Protein AF-A0A358FVP3-F1 (afdb_monomer)

Mean predicted aligned error: 3.77 Å

Solvent-accessible surface area (backbone atoms only — not co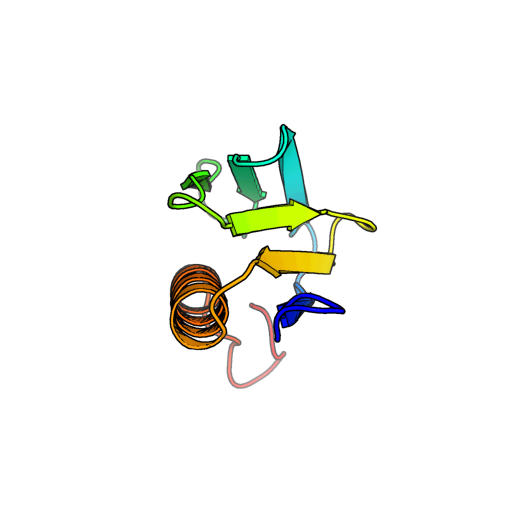mparable to full-atom values): 4773 Å² total; per-residue (Å²): 86,96,87,79,47,35,76,48,79,46,72,53,40,54,93,86,38,34,48,45,61,56,58,56,42,22,38,38,36,38,76,82,58,99,61,75,46,77,46,72,52,58,92,69,38,37,45,44,53,93,41,48,40,33,41,36,36,34,20,66,46,62,66,60,44,50,49,54,52,49,55,60,43,63,76,43,58,60,37,96,84,80,50,38,44

Secondary structure (DSSP, 8-state):
-TTT-EEEEEE--STT-EEEE-STTEEEEESSSSSPEEEEPPTTEEEEEEETTEEEEEES-HHHHHHHHHHHHHHSPPPTTT---

Radius of gyration: 12.66 Å; Cα contacts (8 Å, |Δi|>4): 170; chains: 1; bounding box: 27×20×38 Å

Nearest PDB structures (foldseek):
  7p7u-assembly1_K  TM=9.776E-01  e=4.526E-10  Enterococcus faecalis
  8qbt-assembly1_G  TM=9.864E-01  e=1.493E-09  Escherichia coli BW25113
  8cvm-assembly1_g  TM=9.875E-01  e=3.709E-09  Cutibacterium acnes
  7a0s-assembly1_E  TM=9.720E-01  e=3.127E-09  Deinococcus radiodurans R1 = ATCC 13939 = DSM 20539
  5mrc-assembly1_F  TM=9.555E-01  e=4.154E-07  Saccharomyces cerevisiae

Structure (mmCIF, N/CA/C/O backbone):
data_AF-A0A358FVP3-F1
#
_entry.id   AF-A0A358FVP3-F1
#
loop_
_atom_site.group_PDB
_atom_site.id
_atom_site.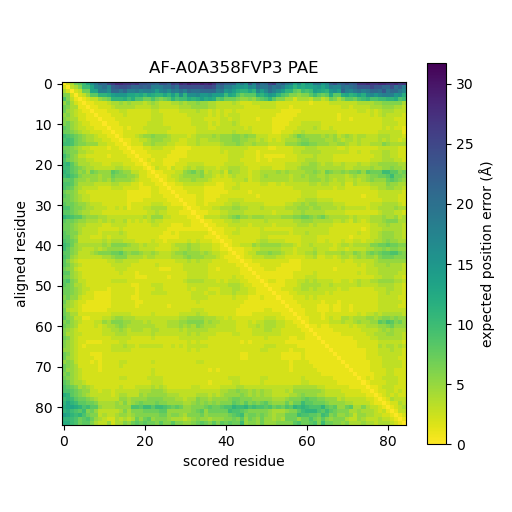type_symbol
_atom_site.label_atom_id
_atom_site.label_alt_id
_atom_site.label_comp_id
_atom_site.label_asym_id
_atom_site.label_entity_id
_atom_site.label_seq_id
_atom_site.pdbx_PDB_ins_code
_atom_site.Cartn_x
_atom_site.Cartn_y
_atom_site.Cartn_z
_atom_site.occupancy
_atom_site.B_iso_or_equiv
_atom_site.auth_seq_id
_atom_site.auth_comp_id
_atom_site.auth_asym_id
_atom_site.auth_atom_id
_atom_site.pdbx_PDB_model_num
ATOM 1 N N . GLY A 1 1 ? -14.261 -6.030 15.296 1.00 52.53 1 GLY A N 1
ATOM 2 C CA . GLY A 1 1 ? -13.405 -4.872 14.985 1.00 52.53 1 GLY A CA 1
ATOM 3 C C . GLY A 1 1 ? -12.680 -4.373 16.218 1.00 52.53 1 GLY A C 1
ATOM 4 O O . GLY A 1 1 ? -11.464 -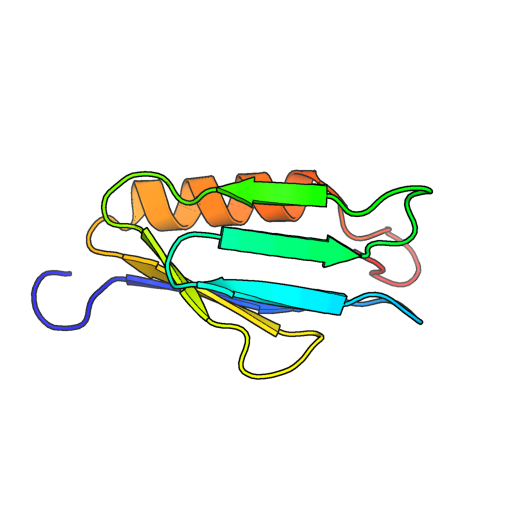4.380 16.224 1.00 52.53 1 GLY A O 1
ATOM 5 N N . VAL A 1 2 ? -13.413 -3.998 17.271 1.00 52.50 2 VAL A N 1
ATOM 6 C CA . VAL A 1 2 ? -12.882 -3.327 18.480 1.00 52.50 2 VAL A CA 1
ATOM 7 C C . VAL A 1 2 ? -11.844 -4.097 19.314 1.00 52.50 2 VAL A C 1
ATOM 9 O O . VAL A 1 2 ? -11.195 -3.481 20.147 1.00 52.50 2 VAL A O 1
ATOM 12 N N . THR A 1 3 ? -11.656 -5.401 19.102 1.00 63.59 3 THR A N 1
ATOM 13 C CA . THR A 1 3 ? -10.689 -6.218 19.861 1.00 63.59 3 THR A CA 1
ATOM 14 C C . THR A 1 3 ? -9.381 -6.525 19.129 1.00 63.59 3 THR A C 1
ATOM 16 O O . THR A 1 3 ? -8.366 -6.677 19.793 1.00 63.59 3 THR A O 1
ATOM 19 N N . GLU A 1 4 ? -9.370 -6.598 17.794 1.00 71.38 4 GLU A N 1
ATOM 20 C CA . GLU A 1 4 ? -8.176 -7.013 17.022 1.00 71.38 4 GLU A CA 1
ATOM 21 C C . GLU A 1 4 ? -7.758 -6.003 15.936 1.00 71.38 4 GLU A C 1
ATOM 23 O O . GLU A 1 4 ? -6.703 -6.152 15.325 1.00 71.38 4 GLU A O 1
ATOM 28 N N . GLY A 1 5 ? -8.550 -4.947 15.707 1.00 83.06 5 GLY A N 1
ATOM 29 C CA . GLY A 1 5 ? -8.346 -4.030 14.584 1.00 83.06 5 GLY A CA 1
ATOM 30 C C . GLY A 1 5 ? -8.628 -4.694 13.230 1.00 83.06 5 GLY A C 1
ATOM 31 O O . GLY A 1 5 ? -8.813 -5.905 13.112 1.00 83.06 5 GLY A O 1
ATOM 32 N N . PHE A 1 6 ? -8.722 -3.890 12.177 1.00 92.00 6 PHE A N 1
ATOM 33 C CA . PHE A 1 6 ? -8.784 -4.371 10.802 1.00 92.00 6 PHE A CA 1
ATOM 34 C C . PHE A 1 6 ? -7.428 -4.188 10.148 1.00 92.00 6 PHE A C 1
ATOM 36 O O . PHE A 1 6 ? -6.783 -3.159 10.335 1.00 92.00 6 PHE A O 1
ATOM 43 N N . ARG A 1 7 ? -7.019 -5.177 9.351 1.00 93.25 7 ARG A N 1
ATOM 44 C CA . ARG A 1 7 ? -5.783 -5.119 8.575 1.00 93.25 7 ARG A CA 1
ATOM 45 C C . ARG A 1 7 ? -6.000 -5.514 7.123 1.00 93.25 7 ARG A C 1
ATOM 47 O O . ARG A 1 7 ? -6.815 -6.392 6.818 1.00 93.25 7 ARG A O 1
ATOM 54 N N . LYS A 1 8 ? -5.248 -4.879 6.233 1.00 94.75 8 LYS A N 1
ATOM 55 C CA . LYS A 1 8 ? -5.125 -5.232 4.821 1.00 94.75 8 LYS A CA 1
ATOM 56 C C . LYS A 1 8 ? -3.659 -5.279 4.446 1.00 94.75 8 LYS A C 1
ATOM 58 O O . LYS A 1 8 ? -2.911 -4.361 4.747 1.00 94.75 8 LYS A O 1
ATOM 63 N N . GLU A 1 9 ? -3.282 -6.353 3.776 1.00 95.94 9 GLU A N 1
ATOM 64 C CA . GLU A 1 9 ? -1.922 -6.572 3.304 1.00 95.94 9 GLU A CA 1
ATOM 65 C C . GLU A 1 9 ? -1.903 -6.338 1.793 1.00 95.94 9 GLU A C 1
ATOM 67 O O . GLU A 1 9 ? -2.773 -6.829 1.065 1.00 95.94 9 GLU A O 1
ATOM 72 N N . LEU A 1 10 ? -0.943 -5.539 1.340 1.00 95.31 10 LEU A N 1
ATOM 73 C CA . LEU A 1 10 ? -0.658 -5.268 -0.059 1.00 95.31 10 LEU A CA 1
ATOM 74 C C . LEU A 1 10 ? 0.745 -5.773 -0.376 1.00 95.31 10 LEU A C 1
ATOM 76 O O . LEU A 1 10 ? 1.692 -5.525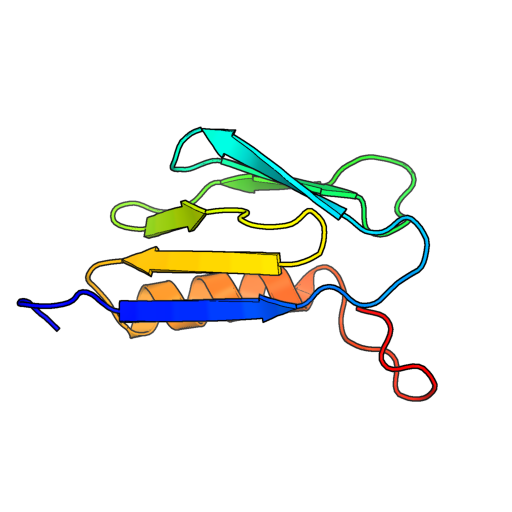 0.371 1.00 95.31 10 LEU A O 1
ATOM 80 N N . GLU A 1 11 ? 0.870 -6.451 -1.507 1.00 95.19 11 GLU A N 1
ATOM 81 C CA . GLU A 1 11 ? 2.144 -6.911 -2.044 1.00 95.19 11 GLU A CA 1
ATOM 82 C C . GLU A 1 11 ? 2.493 -6.085 -3.280 1.00 95.19 11 GLU A C 1
ATOM 84 O O . GLU A 1 11 ? 1.632 -5.820 -4.119 1.00 95.19 11 GLU A O 1
ATOM 89 N N . ILE A 1 12 ? 3.754 -5.676 -3.367 1.00 94.75 12 ILE A N 1
ATOM 90 C CA . ILE A 1 12 ? 4.301 -4.900 -4.473 1.00 94.75 12 ILE A CA 1
ATOM 91 C C . ILE A 1 12 ? 5.083 -5.848 -5.371 1.00 94.75 12 ILE A C 1
ATOM 93 O O . ILE A 1 12 ? 6.085 -6.436 -4.955 1.00 94.75 12 ILE A O 1
ATOM 97 N N . VAL A 1 13 ? 4.674 -5.938 -6.634 1.00 94.06 13 VAL A N 1
ATOM 98 C CA . VAL A 1 13 ? 5.335 -6.783 -7.627 1.00 94.06 13 VAL A CA 1
ATOM 99 C C . VAL A 1 13 ? 6.048 -5.902 -8.644 1.00 94.06 13 VAL A C 1
ATOM 101 O O . VAL A 1 13 ? 5.439 -5.217 -9.462 1.00 94.06 13 VAL A O 1
ATOM 104 N N . GLY A 1 14 ? 7.379 -5.935 -8.647 1.00 90.75 14 GLY A N 1
ATOM 105 C CA . GLY A 1 14 ? 8.165 -5.222 -9.648 1.00 90.75 14 GLY A CA 1
ATOM 106 C C . GLY A 1 14 ? 9.634 -5.090 -9.280 1.00 90.75 14 GLY A C 1
ATOM 107 O O . GLY A 1 14 ? 10.001 -4.921 -8.122 1.00 90.75 14 GLY A O 1
ATOM 108 N N . VAL A 1 15 ? 10.503 -5.157 -10.288 1.00 90.81 15 VAL A N 1
ATOM 109 C CA . VAL A 1 15 ? 11.947 -4.989 -10.082 1.00 90.81 15 VAL A CA 1
ATOM 110 C C . VAL A 1 15 ? 12.234 -3.531 -9.737 1.00 90.81 15 VAL A C 1
ATOM 112 O O . VAL A 1 15 ? 11.885 -2.635 -10.504 1.00 90.81 15 VAL A O 1
ATOM 115 N N . GLY A 1 16 ? 12.875 -3.309 -8.589 1.00 89.88 16 GLY A N 1
ATOM 116 C CA . GLY A 1 16 ? 13.187 -1.973 -8.077 1.00 89.88 16 GLY A CA 1
ATOM 117 C C . GLY A 1 16 ? 12.004 -1.263 -7.417 1.00 89.88 16 GLY A C 1
ATOM 118 O O . GLY A 1 16 ? 12.163 -0.117 -6.998 1.00 89.88 16 GLY A O 1
ATOM 119 N N . TYR A 1 17 ? 10.843 -1.921 -7.313 1.00 95.31 17 TYR A N 1
ATOM 120 C CA . TYR A 1 17 ? 9.703 -1.357 -6.608 1.00 95.31 17 TYR A CA 1
ATOM 121 C C . TYR A 1 17 ? 9.828 -1.604 -5.115 1.00 95.31 17 TYR A C 1
ATOM 123 O O . TYR A 1 17 ? 10.219 -2.692 -4.693 1.00 95.31 17 TYR A O 1
ATOM 131 N N . ARG A 1 18 ? 9.517 -0.583 -4.319 1.00 95.56 18 ARG A N 1
ATOM 132 C CA . ARG A 1 18 ? 9.551 -0.701 -2.864 1.00 95.56 18 ARG A CA 1
ATOM 133 C C . ARG A 1 18 ? 8.684 0.330 -2.159 1.00 95.56 18 ARG A C 1
ATOM 135 O O . ARG A 1 18 ? 8.494 1.439 -2.661 1.00 95.56 18 ARG A O 1
ATOM 142 N N . ALA A 1 19 ? 8.235 -0.041 -0.974 1.00 96.69 19 ALA A N 1
ATOM 143 C CA . ALA A 1 19 ? 7.642 0.813 0.030 1.00 96.69 19 ALA A CA 1
ATOM 144 C C . ALA A 1 19 ? 8.640 1.098 1.155 1.00 96.69 19 ALA A C 1
ATOM 146 O O . ALA A 1 19 ? 9.494 0.274 1.484 1.00 96.69 19 ALA A O 1
ATOM 147 N N . GLU A 1 20 ? 8.506 2.270 1.759 1.00 96.06 20 GLU A N 1
ATOM 148 C CA . GLU A 1 20 ? 9.249 2.705 2.935 1.00 96.06 20 GLU A CA 1
ATOM 149 C C . GLU A 1 20 ? 8.264 3.405 3.880 1.00 96.06 20 GLU A C 1
ATOM 151 O O . GLU A 1 20 ? 7.584 4.353 3.481 1.00 96.06 20 GLU A O 1
ATOM 156 N N . ALA A 1 21 ? 8.166 2.950 5.131 1.00 94.38 21 ALA A N 1
ATOM 157 C CA . ALA A 1 21 ? 7.361 3.634 6.139 1.00 94.38 21 ALA A CA 1
ATOM 158 C C . ALA A 1 21 ? 8.044 4.950 6.551 1.00 94.38 21 ALA A C 1
ATOM 160 O O . ALA A 1 21 ? 9.229 4.977 6.885 1.00 94.38 21 ALA A O 1
ATOM 161 N N . GLN A 1 22 ? 7.293 6.048 6.546 1.00 94.31 22 GLN A N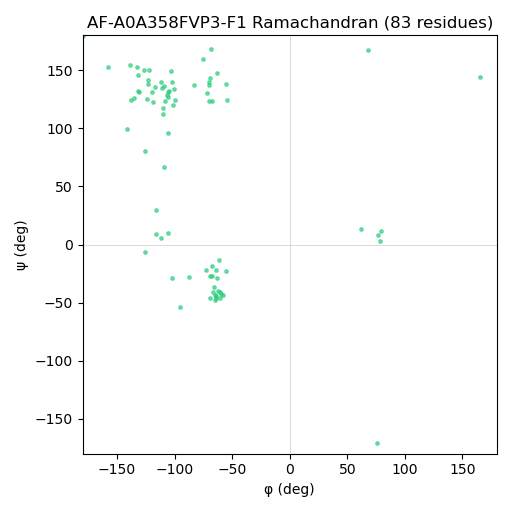 1
ATOM 162 C CA . GLN A 1 22 ? 7.717 7.372 7.004 1.00 94.31 22 GLN A CA 1
ATOM 163 C C . GLN A 1 22 ? 6.999 7.705 8.318 1.00 94.31 22 GLN A C 1
ATOM 165 O O . GLN A 1 22 ? 6.146 8.589 8.379 1.00 94.31 22 GLN A O 1
ATOM 170 N N . GLY A 1 23 ? 7.327 6.955 9.372 1.00 91.25 23 GLY A N 1
ATOM 171 C CA . GLY A 1 23 ? 6.563 6.963 10.622 1.00 91.25 23 GLY A CA 1
ATOM 172 C C . GLY A 1 23 ? 5.249 6.174 10.508 1.00 91.25 23 GLY A C 1
ATOM 173 O O . GLY A 1 23 ? 5.033 5.497 9.504 1.00 91.25 23 GLY A O 1
ATOM 174 N N . PRO A 1 24 ? 4.365 6.247 11.520 1.00 87.88 24 PRO A N 1
ATOM 175 C CA . PRO A 1 24 ? 3.158 5.417 11.573 1.00 87.88 24 PRO A CA 1
ATOM 176 C C . PRO A 1 24 ? 2.113 5.791 10.512 1.00 87.88 24 PRO A C 1
ATOM 178 O O . PRO A 1 24 ? 1.355 4.932 10.078 1.00 87.88 24 PRO A O 1
ATOM 181 N N . ASN A 1 25 ? 2.097 7.051 10.064 1.00 92.75 25 ASN A N 1
ATOM 182 C CA . ASN A 1 25 ? 1.052 7.596 9.187 1.00 92.75 25 ASN A CA 1
ATOM 183 C C . ASN A 1 25 ? 1.593 8.014 7.811 1.00 92.75 25 ASN A C 1
ATOM 185 O O . ASN A 1 25 ? 0.903 8.691 7.054 1.00 92.75 25 ASN A O 1
ATOM 189 N N . GLY A 1 26 ? 2.844 7.688 7.493 1.00 94.44 26 GLY A N 1
ATOM 190 C CA . GLY A 1 26 ? 3.484 8.076 6.241 1.00 94.44 26 GLY A CA 1
ATOM 191 C C . GLY A 1 26 ? 3.978 6.854 5.490 1.00 94.44 26 GLY A C 1
ATOM 192 O O . GLY A 1 26 ? 4.559 5.948 6.081 1.00 94.44 26 GLY A O 1
ATOM 193 N N . LEU A 1 27 ? 3.779 6.834 4.181 1.00 95.88 27 LEU A N 1
ATOM 194 C CA . LEU A 1 27 ? 4.250 5.770 3.307 1.00 95.88 27 LEU A CA 1
ATOM 195 C C . LEU A 1 27 ? 4.874 6.391 2.064 1.00 95.88 27 LEU A C 1
ATOM 197 O O . LEU A 1 27 ? 4.245 7.187 1.373 1.00 95.88 27 LEU A O 1
ATOM 201 N N . ARG A 1 28 ? 6.114 6.020 1.760 1.00 96.56 28 ARG A N 1
ATOM 202 C CA . ARG A 1 28 ? 6.801 6.407 0.530 1.00 96.56 28 ARG A CA 1
ATOM 203 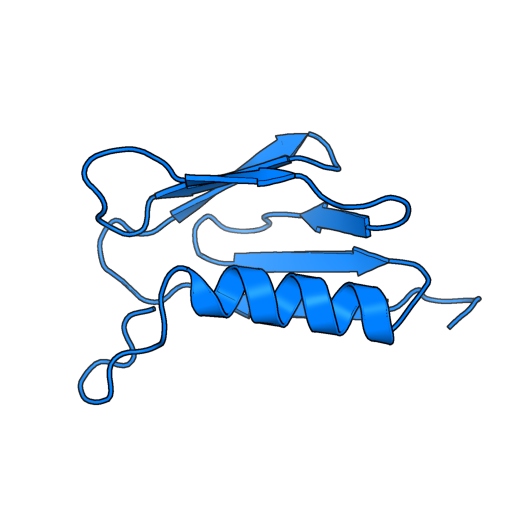C C . ARG A 1 28 ? 6.886 5.209 -0.398 1.00 96.56 28 ARG A C 1
ATOM 205 O O . ARG A 1 28 ? 7.343 4.142 -0.004 1.00 96.56 28 ARG A O 1
ATOM 212 N N . LEU A 1 29 ? 6.467 5.402 -1.638 1.00 96.25 29 LEU A N 1
ATOM 213 C CA . LEU A 1 29 ? 6.381 4.380 -2.666 1.00 96.25 29 LEU A CA 1
ATOM 214 C C . LEU A 1 29 ? 7.298 4.745 -3.831 1.00 96.25 29 LEU A C 1
ATOM 216 O O . LEU A 1 29 ? 7.151 5.789 -4.471 1.00 96.25 29 LEU A O 1
ATOM 220 N N . ASN A 1 30 ? 8.222 3.846 -4.142 1.00 95.94 30 ASN A N 1
ATOM 221 C CA . ASN A 1 30 ? 9.053 3.912 -5.334 1.00 95.94 30 ASN A CA 1
ATOM 222 C C . ASN A 1 30 ? 8.531 2.854 -6.309 1.00 95.94 30 ASN A C 1
ATOM 224 O O . ASN A 1 30 ? 8.887 1.690 -6.188 1.00 95.94 30 ASN A O 1
ATOM 228 N N . LEU A 1 31 ? 7.675 3.243 -7.257 1.00 93.81 31 LEU A N 1
ATOM 229 C CA . LEU A 1 31 ? 6.972 2.319 -8.172 1.00 93.81 31 LEU A CA 1
ATOM 230 C C . LEU A 1 31 ? 7.376 2.525 -9.643 1.00 93.81 31 LEU A C 1
ATOM 232 O O . LEU A 1 31 ? 6.584 2.337 -10.565 1.00 93.81 31 LEU A O 1
ATOM 236 N N . GLY A 1 32 ? 8.617 2.964 -9.874 1.00 90.56 32 GLY A N 1
ATOM 237 C CA . GLY A 1 32 ? 9.146 3.227 -11.218 1.00 90.56 32 GLY A CA 1
ATOM 238 C C . GLY A 1 32 ? 8.714 4.560 -11.839 1.00 90.56 32 GLY A C 1
ATOM 239 O O . GLY A 1 32 ? 8.933 4.768 -13.029 1.00 90.56 32 GLY A O 1
ATOM 240 N N . PHE A 1 33 ? 8.119 5.463 -11.055 1.00 91.19 33 PHE A N 1
ATOM 241 C CA . PHE A 1 33 ? 7.939 6.866 -11.434 1.00 91.19 33 PHE A CA 1
ATOM 242 C C . PHE A 1 33 ? 9.262 7.639 -11.312 1.00 91.19 33 PHE A C 1
ATOM 244 O O . PHE A 1 33 ? 10.164 7.230 -10.581 1.00 91.19 33 PHE A O 1
ATOM 251 N N . SER A 1 34 ? 9.378 8.781 -11.996 1.00 93.75 34 SER A N 1
ATOM 252 C CA . SER A 1 34 ? 10.580 9.633 -11.939 1.00 93.75 34 SER A CA 1
ATOM 253 C C . SER A 1 34 ? 10.848 10.228 -10.551 1.00 93.75 34 SER A C 1
ATOM 255 O O . SER A 1 34 ? 11.975 10.614 -10.257 1.00 93.75 34 SER A O 1
ATOM 257 N N . HIS A 1 35 ? 9.821 10.318 -9.707 1.00 92.94 35 HIS A N 1
ATOM 258 C CA . HIS A 1 35 ? 9.901 10.780 -8.327 1.00 92.94 35 HIS A CA 1
ATOM 259 C C . HIS A 1 35 ? 9.134 9.811 -7.412 1.00 92.94 35 HIS A C 1
ATOM 261 O O . HIS A 1 35 ? 8.213 9.132 -7.874 1.00 92.94 35 HIS A O 1
ATOM 267 N N . PRO A 1 36 ? 9.514 9.714 -6.127 1.00 95.00 36 PRO A N 1
ATOM 268 C CA . PRO A 1 36 ? 8.776 8.923 -5.148 1.00 95.00 36 PRO A CA 1
ATOM 269 C C . PRO A 1 36 ? 7.359 9.471 -4.953 1.00 95.00 36 PRO A C 1
ATOM 271 O O . PRO A 1 36 ? 7.148 10.683 -4.983 1.00 95.00 36 PRO A O 1
ATOM 274 N N . VAL A 1 37 ? 6.411 8.581 -4.678 1.00 95.94 37 VAL A N 1
ATOM 275 C CA . VAL A 1 37 ? 5.047 8.954 -4.294 1.00 95.94 37 VAL A CA 1
ATOM 276 C C . VAL A 1 37 ? 4.933 8.854 -2.779 1.00 95.94 37 VAL A C 1
ATOM 278 O O . VAL A 1 37 ? 5.213 7.802 -2.212 1.00 95.94 37 VAL A O 1
ATOM 281 N N . SER A 1 38 ? 4.535 9.937 -2.120 1.00 95.25 38 SER A N 1
ATOM 282 C CA . SER A 1 38 ? 4.257 9.942 -0.681 1.00 95.25 38 SER A CA 1
ATOM 283 C C . SER A 1 38 ? 2.753 9.862 -0.441 1.00 95.25 38 SER A C 1
ATOM 285 O O . SER A 1 38 ? 1.979 10.583 -1.065 1.00 95.25 38 SER A O 1
ATOM 287 N N . VAL A 1 39 ? 2.354 8.985 0.473 1.00 95.19 39 VAL A N 1
ATOM 288 C CA . VAL A 1 39 ? 0.978 8.758 0.911 1.00 95.19 39 VAL A CA 1
ATOM 289 C C . VAL A 1 39 ? 0.908 9.041 2.405 1.00 95.19 39 VAL A C 1
ATOM 291 O O . VAL A 1 39 ? 1.730 8.549 3.180 1.00 95.19 39 VAL A O 1
ATOM 294 N N . SER A 1 40 ? -0.080 9.833 2.808 1.00 94.69 40 SER A N 1
ATOM 295 C CA . SER A 1 40 ? -0.377 10.104 4.212 1.00 94.69 40 SER A CA 1
ATOM 296 C C . SER A 1 40 ? -1.625 9.337 4.623 1.00 94.69 40 SER A C 1
ATOM 298 O O . SER A 1 40 ? -2.629 9.350 3.913 1.00 94.69 40 SER A O 1
ATOM 300 N N . ALA A 1 41 ? -1.550 8.654 5.759 1.00 92.38 41 ALA A N 1
ATOM 301 C CA . ALA A 1 41 ? -2.670 7.940 6.336 1.00 92.38 41 ALA A CA 1
ATOM 302 C C . ALA A 1 41 ? -3.713 8.944 6.858 1.00 92.38 41 ALA A C 1
ATOM 304 O O . ALA A 1 41 ? -3.331 9.932 7.497 1.00 92.38 41 ALA A O 1
ATOM 305 N N . PRO A 1 42 ? -5.014 8.707 6.621 1.00 91.50 42 PRO A N 1
ATOM 306 C CA . PRO A 1 42 ? -6.070 9.425 7.322 1.00 91.50 42 PRO A CA 1
ATOM 307 C C . PRO A 1 42 ? -6.097 9.028 8.808 1.00 91.50 42 PRO A C 1
ATOM 309 O O . PRO A 1 42 ? -5.446 8.068 9.228 1.00 91.50 42 PRO A O 1
ATOM 312 N N . GLU A 1 43 ? -6.850 9.769 9.622 1.00 89.38 43 GLU A N 1
ATOM 313 C CA . GLU A 1 43 ? -6.950 9.493 11.058 1.00 89.38 43 GLU A CA 1
ATOM 314 C C . GLU A 1 43 ? -7.403 8.053 11.344 1.00 89.38 43 GLU A C 1
ATOM 316 O O . GLU A 1 43 ? -8.303 7.516 10.699 1.00 89.38 43 GLU A O 1
ATOM 321 N N . GLY A 1 44 ? -6.765 7.421 12.333 1.00 88.88 44 GLY A N 1
ATOM 322 C CA . GLY A 1 44 ? -7.083 6.050 12.737 1.00 88.88 44 GLY A CA 1
ATOM 323 C C . GLY A 1 44 ? -6.539 4.955 11.813 1.00 88.88 44 GLY A C 1
ATOM 324 O O . GLY A 1 44 ? -6.885 3.790 12.021 1.00 88.88 44 GLY A O 1
ATOM 325 N N . ILE A 1 45 ? -5.696 5.308 10.833 1.00 94.25 45 ILE A N 1
ATOM 326 C CA . ILE A 1 45 ? -4.956 4.369 9.982 1.00 94.25 45 ILE A CA 1
ATOM 327 C C . ILE A 1 45 ? -3.458 4.446 10.274 1.00 94.25 45 ILE A C 1
ATOM 329 O O . ILE A 1 45 ? -2.897 5.532 10.410 1.00 94.25 45 ILE A O 1
ATOM 333 N N . SER A 1 46 ? -2.812 3.284 10.297 1.00 94.38 46 SER A N 1
ATOM 334 C CA . SER A 1 46 ? -1.361 3.139 10.369 1.00 94.38 46 SER A CA 1
ATOM 335 C C . SER A 1 46 ? -0.821 2.258 9.247 1.00 94.38 46 SER A C 1
ATOM 337 O O . SER A 1 46 ? -1.492 1.336 8.774 1.00 94.38 46 SER A O 1
ATOM 339 N N . PHE A 1 47 ? 0.414 2.541 8.838 1.00 95.88 47 PHE A N 1
ATOM 340 C CA . PHE A 1 47 ? 1.162 1.759 7.863 1.00 95.88 47 PHE A CA 1
ATOM 341 C C . PHE A 1 47 ? 2.336 1.040 8.523 1.00 95.88 47 PHE A C 1
ATOM 343 O O . PHE A 1 47 ? 3.126 1.642 9.249 1.00 95.88 47 PHE A O 1
ATOM 350 N N . GLU A 1 48 ? 2.499 -0.234 8.189 1.00 95.31 48 GLU A N 1
ATOM 351 C CA . GLU A 1 48 ? 3.685 -1.025 8.506 1.00 95.31 48 GLU A CA 1
ATOM 352 C C . GLU A 1 48 ? 4.275 -1.595 7.216 1.00 95.31 48 GLU A C 1
ATOM 354 O O . GLU A 1 48 ? 3.556 -2.006 6.306 1.00 95.31 48 GLU A O 1
ATOM 359 N N .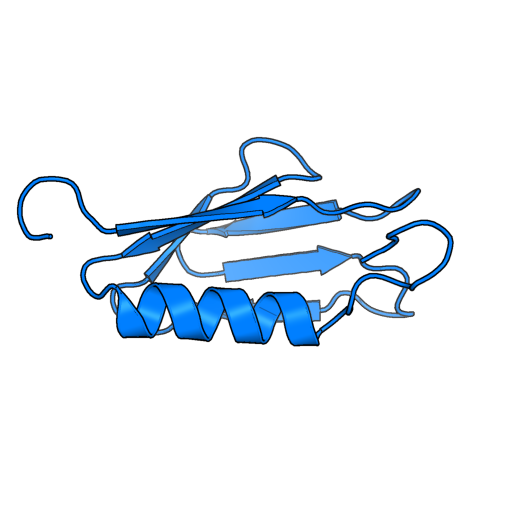 VAL A 1 49 ? 5.602 -1.622 7.128 1.00 96.50 49 VAL A N 1
ATOM 360 C CA . VAL A 1 49 ? 6.331 -2.134 5.961 1.00 96.50 49 VAL A CA 1
ATOM 361 C C . VAL A 1 49 ? 7.312 -3.201 6.456 1.00 96.50 49 VAL A C 1
ATOM 363 O O . VAL A 1 49 ? 8.479 -2.889 6.698 1.00 96.50 49 VAL A O 1
ATOM 366 N N . PRO A 1 50 ? 6.850 -4.446 6.694 1.00 95.50 50 PRO A N 1
ATOM 367 C CA . PRO A 1 50 ? 7.697 -5.516 7.233 1.00 95.50 50 PRO A CA 1
ATOM 368 C C . PRO A 1 50 ? 8.784 -5.953 6.243 1.00 95.50 50 PRO A C 1
ATOM 370 O O . PRO A 1 50 ? 9.852 -6.413 6.643 1.00 95.50 50 PRO A O 1
ATOM 373 N N . ALA A 1 51 ? 8.524 -5.783 4.948 1.00 95.88 51 ALA A N 1
ATOM 374 C CA . ALA A 1 51 ? 9.479 -5.986 3.874 1.00 95.88 51 ALA A CA 1
ATOM 375 C C . ALA A 1 51 ? 9.325 -4.861 2.842 1.00 95.88 51 ALA A C 1
ATOM 377 O O . ALA A 1 51 ? 8.223 -4.340 2.682 1.00 95.88 51 ALA A O 1
ATOM 378 N N . PRO A 1 52 ? 10.373 -4.522 2.070 1.00 94.81 52 PRO A N 1
ATOM 379 C CA . PRO A 1 52 ? 10.289 -3.470 1.057 1.00 94.81 52 PRO A CA 1
ATOM 380 C C . PRO A 1 52 ? 9.172 -3.681 0.027 1.00 94.81 52 PRO A C 1
ATOM 382 O O . PRO A 1 52 ? 8.732 -2.723 -0.592 1.00 94.81 52 PRO A O 1
ATOM 385 N N . THR A 1 53 ? 8.705 -4.912 -0.176 1.00 95.62 53 THR A N 1
ATOM 386 C CA . THR A 1 53 ? 7.639 -5.256 -1.127 1.00 95.62 53 THR A CA 1
ATOM 387 C C . THR A 1 53 ? 6.301 -5.570 -0.459 1.00 95.62 53 THR A C 1
ATOM 389 O O . THR A 1 53 ? 5.398 -6.067 -1.124 1.00 95.62 53 THR A O 1
ATOM 392 N N . GLN A 1 54 ? 6.148 -5.313 0.841 1.00 96.38 54 GLN A N 1
ATOM 393 C CA . GLN A 1 54 ? 4.922 -5.602 1.583 1.00 96.38 54 GLN A CA 1
ATOM 394 C C . GLN A 1 54 ? 4.493 -4.388 2.399 1.00 96.38 54 GLN A C 1
ATOM 396 O O . GLN A 1 54 ? 5.291 -3.813 3.134 1.00 96.38 54 GLN A O 1
ATOM 401 N N . VAL A 1 55 ? 3.218 -4.021 2.288 1.00 96.19 55 VAL A N 1
ATOM 402 C CA . VAL A 1 55 ? 2.608 -2.930 3.052 1.00 96.19 55 VAL A CA 1
ATOM 403 C C . VAL A 1 55 ? 1.406 -3.478 3.801 1.00 96.19 55 VAL A C 1
ATOM 405 O O . VAL A 1 55 ? 0.493 -4.039 3.200 1.00 96.19 55 VAL A O 1
ATOM 408 N N . ILE A 1 56 ? 1.390 -3.289 5.112 1.00 96.12 56 ILE A N 1
ATOM 409 C CA . ILE A 1 56 ? 0.259 -3.613 5.972 1.00 96.12 56 ILE A CA 1
ATOM 410 C C . ILE A 1 56 ? -0.416 -2.304 6.363 1.00 96.12 56 ILE A C 1
ATOM 412 O O . ILE A 1 56 ? 0.224 -1.371 6.843 1.00 96.12 56 ILE A O 1
ATOM 416 N N . ILE A 1 57 ? -1.720 -2.241 6.135 1.00 95.81 57 ILE A N 1
ATOM 417 C CA . ILE A 1 57 ? -2.582 -1.113 6.469 1.00 95.81 57 ILE A CA 1
ATOM 418 C C . ILE A 1 57 ? -3.474 -1.582 7.602 1.00 95.81 57 ILE A C 1
ATOM 420 O O . ILE A 1 57 ? -4.243 -2.528 7.420 1.00 95.81 57 ILE A O 1
ATOM 424 N N . SER A 1 58 ? -3.371 -0.943 8.759 1.00 94.69 58 SER A N 1
ATOM 425 C CA . SER A 1 58 ? -4.126 -1.297 9.959 1.00 94.69 58 SER A CA 1
ATOM 426 C C . SER A 1 58 ? -4.961 -0.119 10.453 1.00 94.69 58 SER A C 1
ATOM 428 O O . SER A 1 58 ? -4.612 1.037 10.232 1.00 94.69 58 SER A O 1
ATOM 430 N N . GLY A 1 59 ? -6.098 -0.406 11.088 1.00 92.75 59 GLY A N 1
ATOM 431 C CA . GLY A 1 59 ? -6.981 0.625 11.628 1.00 92.75 59 GLY A CA 1
ATOM 432 C C . GLY A 1 59 ? -8.224 0.090 12.327 1.00 92.75 59 GLY A C 1
ATOM 433 O O . GLY A 1 59 ? -8.451 -1.118 12.406 1.00 92.75 59 GLY A O 1
ATOM 434 N N . ILE A 1 60 ? -9.043 1.001 12.850 1.00 90.56 60 ILE A N 1
ATOM 435 C CA . ILE A 1 60 ? -10.242 0.661 13.642 1.00 90.56 60 ILE A CA 1
ATOM 436 C C . ILE A 1 60 ? -11.475 0.455 12.749 1.00 90.56 60 ILE A C 1
ATOM 438 O O . ILE A 1 60 ? -12.361 -0.330 13.094 1.00 90.56 60 ILE A O 1
ATOM 442 N N . ASP A 1 61 ? -11.510 1.108 11.585 1.00 90.88 61 ASP A N 1
ATOM 443 C CA . ASP A 1 61 ? -12.617 1.047 10.632 1.00 90.88 61 ASP A CA 1
ATOM 444 C C . ASP A 1 61 ? -12.234 0.246 9.377 1.00 90.88 61 ASP A C 1
ATOM 446 O O . ASP A 1 61 ? -11.266 0.551 8.678 1.00 90.88 61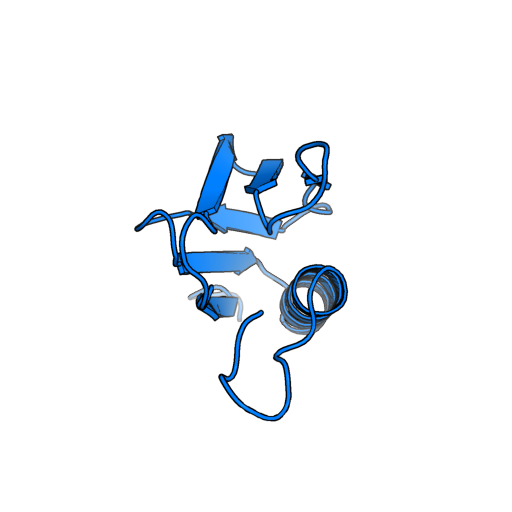 ASP A O 1
ATOM 450 N N . LYS A 1 62 ? -13.022 -0.789 9.074 1.00 90.81 62 LYS A N 1
ATOM 451 C CA . LYS A 1 62 ? -12.821 -1.664 7.915 1.00 90.81 62 LYS A CA 1
ATOM 452 C C . LYS A 1 62 ? -13.014 -0.931 6.589 1.00 90.81 62 LYS A C 1
ATOM 454 O O . LYS A 1 62 ? -12.326 -1.273 5.626 1.00 90.81 62 LYS A O 1
ATOM 459 N N . GLU A 1 63 ? -13.955 0.008 6.516 1.00 92.62 63 GLU A N 1
ATOM 460 C CA . GLU A 1 63 ? -14.229 0.763 5.291 1.00 92.62 63 GLU A CA 1
ATOM 461 C C . GLU A 1 63 ? -13.066 1.695 4.982 1.00 92.62 63 GLU A C 1
ATOM 463 O O . GLU A 1 63 ? -12.544 1.658 3.870 1.00 92.62 63 GLU A O 1
ATOM 468 N N . VAL A 1 64 ? -12.574 2.426 5.986 1.00 93.69 64 VAL A N 1
ATOM 469 C CA . VAL A 1 64 ? -11.418 3.321 5.828 1.00 93.69 64 VAL A CA 1
ATOM 470 C C . VAL A 1 64 ? -10.159 2.528 5.472 1.00 93.69 64 VAL A C 1
ATOM 472 O O . VAL A 1 64 ? -9.477 2.872 4.509 1.00 93.69 64 VAL A O 1
ATOM 475 N N . VAL A 1 65 ? -9.877 1.417 6.168 1.00 94.88 65 VAL A N 1
ATOM 476 C CA . VAL A 1 65 ? -8.746 0.529 5.826 1.00 94.88 65 VAL A CA 1
ATOM 477 C C . VAL A 1 65 ? -8.868 0.020 4.384 1.00 94.88 65 VAL A C 1
ATOM 479 O O . VAL A 1 65 ? -7.884 -0.007 3.644 1.00 94.88 65 VAL A O 1
ATOM 482 N N . GLY A 1 66 ? -10.071 -0.380 3.967 1.00 95.25 66 GLY A N 1
ATOM 483 C CA . GLY A 1 66 ? -10.339 -0.849 2.609 1.00 95.25 66 GLY A CA 1
ATOM 484 C C . GLY A 1 66 ? -10.155 0.237 1.550 1.00 95.25 66 GLY A C 1
ATOM 485 O O . GLY A 1 66 ? -9.544 -0.029 0.515 1.00 95.25 66 GLY A O 1
ATOM 486 N N . GLN A 1 67 ? -10.640 1.448 1.821 1.00 95.44 67 GLN A N 1
ATOM 487 C CA . GLN A 1 67 ? -10.531 2.593 0.923 1.00 95.44 67 GLN A CA 1
ATOM 488 C C . GLN A 1 67 ? -9.071 3.010 0.743 1.00 95.44 67 GLN A C 1
ATOM 490 O O . GLN A 1 67 ? -8.602 3.093 -0.387 1.00 95.44 67 GLN A O 1
ATOM 495 N N . VAL A 1 68 ? -8.316 3.147 1.837 1.00 95.94 68 VAL A N 1
ATOM 496 C CA . VAL A 1 68 ? -6.884 3.485 1.780 1.00 95.94 68 VAL A CA 1
ATOM 497 C C . VAL A 1 68 ? -6.096 2.418 1.017 1.00 95.94 68 VAL A C 1
ATOM 499 O O . VAL A 1 68 ? -5.241 2.742 0.193 1.00 95.94 68 VAL A O 1
ATOM 502 N N . ALA A 1 69 ? -6.412 1.136 1.225 1.00 95.75 69 ALA A N 1
ATOM 503 C CA . ALA A 1 69 ? -5.797 0.051 0.465 1.00 95.75 69 ALA A CA 1
ATOM 504 C C . ALA A 1 69 ? -6.111 0.133 -1.039 1.00 95.75 69 ALA A C 1
ATOM 506 O O . ALA A 1 69 ? -5.234 -0.110 -1.873 1.00 95.75 69 ALA A O 1
ATOM 507 N N . ALA A 1 70 ? -7.348 0.488 -1.396 1.00 95.31 70 ALA A N 1
ATOM 508 C CA . ALA A 1 70 ? -7.750 0.685 -2.783 1.00 95.31 70 ALA A CA 1
ATOM 509 C C . ALA A 1 70 ? -7.048 1.897 -3.415 1.00 95.31 70 ALA A C 1
ATOM 511 O O . ALA A 1 70 ? -6.581 1.802 -4.550 1.00 95.31 70 ALA A O 1
ATOM 512 N N . ASP A 1 71 ? -6.917 2.999 -2.677 1.00 95.25 71 ASP A N 1
ATOM 513 C CA . ASP A 1 71 ? -6.249 4.217 -3.135 1.00 95.25 71 ASP A CA 1
ATOM 514 C C . ASP A 1 71 ? -4.760 3.969 -3.399 1.00 95.25 71 ASP A C 1
ATOM 516 O O . ASP A 1 71 ? -4.264 4.318 -4.471 1.00 95.25 71 ASP A O 1
ATOM 520 N N . ILE A 1 72 ? -4.069 3.258 -2.499 1.00 94.69 72 ILE A N 1
ATOM 521 C CA . ILE A 1 72 ? -2.670 2.849 -2.705 1.00 94.69 72 ILE A CA 1
ATOM 522 C C . ILE A 1 72 ? -2.541 1.955 -3.945 1.00 94.69 72 ILE A C 1
ATOM 524 O O . ILE A 1 72 ? -1.686 2.199 -4.796 1.00 94.69 72 ILE A O 1
ATOM 528 N N . ARG A 1 73 ? -3.425 0.962 -4.114 1.00 94.81 73 ARG A N 1
ATOM 529 C CA . ARG A 1 73 ? -3.437 0.093 -5.306 1.00 94.81 73 ARG A CA 1
ATOM 530 C C . ARG A 1 73 ? -3.728 0.860 -6.603 1.00 94.81 73 ARG A C 1
ATOM 532 O O . ARG A 1 73 ? -3.291 0.451 -7.677 1.00 94.81 73 ARG A O 1
ATOM 539 N N . ASN A 1 74 ? -4.472 1.962 -6.538 1.00 94.94 74 ASN A N 1
ATOM 540 C CA . ASN A 1 74 ? -4.772 2.783 -7.710 1.00 94.94 74 ASN A CA 1
ATOM 541 C C . ASN A 1 74 ? -3.560 3.586 -8.206 1.00 94.94 74 ASN A C 1
ATOM 543 O O . ASN A 1 74 ? -3.530 3.915 -9.393 1.00 94.94 74 ASN A O 1
ATOM 547 N N . ILE A 1 75 ? -2.554 3.842 -7.356 1.00 94.12 75 ILE A N 1
ATOM 548 C CA . ILE A 1 75 ? -1.297 4.512 -7.744 1.00 94.12 75 ILE A CA 1
ATOM 549 C C . ILE A 1 75 ? -0.572 3.708 -8.832 1.00 94.12 75 ILE A C 1
ATOM 551 O O . ILE A 1 75 ? -0.082 4.274 -9.811 1.00 94.12 75 ILE A O 1
ATOM 555 N N . ARG A 1 76 ? -0.526 2.379 -8.688 1.00 93.06 76 ARG A N 1
ATOM 556 C CA . ARG A 1 76 ? 0.023 1.466 -9.693 1.00 93.06 76 ARG A CA 1
ATOM 557 C C . ARG A 1 76 ? -0.836 0.210 -9.767 1.00 93.06 76 ARG A C 1
ATOM 559 O O . ARG A 1 76 ? -0.711 -0.708 -8.969 1.00 93.06 76 ARG A O 1
ATOM 566 N N . LYS A 1 77 ? -1.721 0.160 -10.761 1.00 91.31 77 LYS A N 1
ATOM 567 C CA . LYS A 1 77 ? -2.556 -1.025 -10.975 1.00 91.31 77 LYS A CA 1
ATOM 568 C C . LYS A 1 77 ? -1.700 -2.188 -11.492 1.00 91.31 77 LYS A C 1
ATOM 570 O O . LYS A 1 77 ? -0.877 -1.951 -12.378 1.00 91.31 77 LYS A O 1
ATOM 575 N N . PRO A 1 78 ? -1.946 -3.424 -11.021 1.00 91.56 78 PRO A N 1
ATOM 576 C CA . PRO A 1 78 ? -1.293 -4.608 -11.559 1.00 91.56 78 PRO A CA 1
ATOM 577 C C . PRO A 1 78 ? -1.493 -4.719 -13.070 1.00 91.56 78 PRO A C 1
ATOM 579 O O . PRO A 1 78 ? -2.623 -4.727 -13.565 1.00 91.56 78 PRO A O 1
ATOM 582 N N . GLU A 1 79 ? -0.392 -4.802 -13.807 1.00 90.00 79 GLU A N 1
ATOM 583 C CA . GLU A 1 79 ? -0.409 -4.992 -15.253 1.00 90.00 79 GLU A CA 1
ATOM 584 C C . GLU A 1 79 ? -0.915 -6.401 -15.620 1.00 90.00 79 GLU A C 1
ATOM 586 O O . GLU A 1 79 ? -0.540 -7.377 -14.966 1.00 90.00 79 GLU A O 1
ATOM 591 N N . PRO A 1 80 ? -1.685 -6.558 -16.715 1.00 88.88 80 PRO A N 1
ATOM 592 C CA . PRO A 1 80 ? -2.344 -7.825 -17.057 1.00 88.88 80 PRO A CA 1
ATOM 593 C C . PRO A 1 80 ? -1.379 -8.958 -17.440 1.00 88.88 80 PRO A C 1
ATOM 595 O O . PRO A 1 80 ? -1.772 -10.119 -17.429 1.00 88.88 80 PRO A O 1
ATOM 598 N N . TYR A 1 81 ? -0.127 -8.645 -17.790 1.00 86.00 81 TYR A N 1
ATOM 599 C CA . TYR A 1 81 ? 0.832 -9.639 -18.282 1.00 86.00 81 TYR A CA 1
ATOM 600 C C . TYR A 1 81 ? 1.741 -10.199 -17.191 1.00 86.00 81 TYR A C 1
ATOM 602 O O . TYR A 1 81 ? 1.874 -11.408 -17.049 1.00 86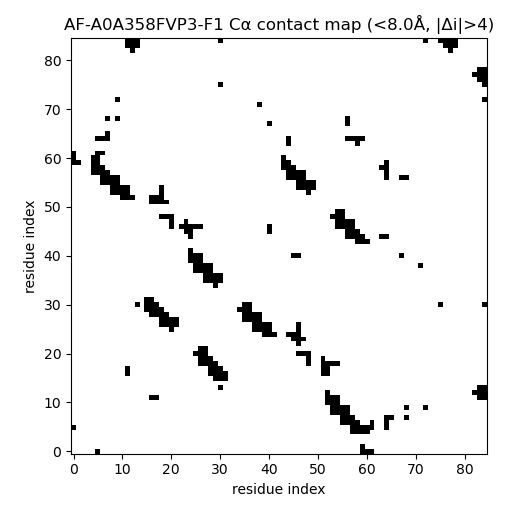.00 81 TYR A O 1
ATOM 610 N N . LYS A 1 82 ? 2.418 -9.318 -16.446 1.00 83.75 82 LYS A N 1
ATOM 611 C CA . LYS A 1 82 ? 3.413 -9.706 -15.431 1.00 83.75 82 LYS A CA 1
ATOM 612 C C . LYS A 1 82 ? 2.956 -9.410 -14.004 1.00 83.75 82 LYS A C 1
ATOM 614 O O . LYS A 1 82 ? 3.763 -9.534 -13.090 1.00 83.75 82 LYS A O 1
ATOM 619 N N . GLY A 1 83 ? 1.711 -8.963 -13.828 1.00 84.75 83 GLY A N 1
ATOM 620 C CA . GLY A 1 83 ? 1.157 -8.596 -12.526 1.00 84.75 83 GLY A CA 1
ATOM 621 C C . GLY A 1 83 ? 1.882 -7.436 -11.851 1.00 84.75 83 GLY A C 1
ATOM 622 O O . GLY A 1 83 ? 1.683 -7.235 -10.662 1.00 84.75 83 GLY A O 1
ATOM 623 N N . LYS A 1 84 ? 2.736 -6.695 -12.575 1.00 86.00 84 LYS A N 1
ATOM 624 C CA . LYS A 1 84 ? 3.547 -5.635 -11.980 1.00 86.00 84 LYS A CA 1
ATOM 625 C C . LYS A 1 84 ? 2.654 -4.498 -11.515 1.00 86.00 84 LYS A C 1
ATOM 627 O O . LYS A 1 84 ? 1.928 -3.933 -12.332 1.00 86.00 84 LYS A O 1
ATOM 632 N N . GLY A 1 85 ? 2.744 -4.157 -10.243 1.00 84.62 85 GLY A N 1
ATOM 633 C CA . GLY A 1 85 ? 1.903 -3.174 -9.574 1.00 84.62 85 GLY A CA 1
ATOM 634 C C . GLY A 1 85 ? 1.982 -3.325 -8.075 1.00 84.62 85 GLY A C 1
ATOM 635 O O . GLY A 1 85 ? 2.419 -4.408 -7.623 1.00 84.62 85 GLY A O 1
#

Foldseek 3Di:
DVPPWDKDKAFADDDPWFWDDPPFFWIWTDQPDPDIDIGGQDPQWGWDPPDRGMIMITGRDPVSSVVSVVVVCVVPPQDPPRRHD

pLDDT: mean 91.63, std 7.89, range [52.5, 96.69]

Sequence (85 aa):
GVTEGFRKELEIVGVGYRAEAQGPNGLRLNLGFSHPVSVSAPEGISFEVPAPTQVIISGIDKEVVGQVAADIRNIRKPEPYKGKG